Protein AF-A0A7C3U3N7-F1 (afdb_monomer_lite)

Foldseek 3Di:
DDDDDDPVVVPPDDDWDQQPQDPVRDQLDALVNLVVLVVVLVVCVVVVVLLVSLLSLLVSLVSLLVSLCRTFVVVLVVQLVVCVVVVHHSDDPVSSVSSLVRSCVRVVVPPHPLNVLSVLLNVLSVCSVPCVHPVVNDDSVRSVVSVVSSVSNSVSSSVVSVVVVVVVPPPDDDDDD

Sequence (177 aa):
MYAYYNLKALIDRYESHTAVIYPSGYSRLSSESLAEMEKEAEDILEKQNYIQACEKYYKISEEIVKALSEHYALKVMAEVFRRTKEGKTPWTILLLNKAVDEIIENIKWKDTAFESIFRDGWIAAVALHRWGFHDFELTPSSIMHEVKKVRGMIKLVEGILRRLEGCSGTTVSQAPF

Structure (mmCIF, N/CA/C/O backbone):
data_AF-A0A7C3U3N7-F1
#
_entry.id   AF-A0A7C3U3N7-F1
#
loop_
_atom_site.group_PDB
_atom_site.id
_atom_site.type_symbol
_atom_site.label_atom_id
_atom_site.label_alt_id
_atom_site.label_comp_id
_atom_site.label_asym_id
_atom_site.label_entity_id
_atom_site.label_seq_id
_atom_site.pdbx_PDB_ins_code
_atom_site.Cartn_x
_atom_site.Cartn_y
_atom_site.Cartn_z
_atom_site.occupancy
_atom_site.B_iso_or_equiv
_atom_site.auth_seq_id
_atom_site.auth_comp_id
_atom_site.auth_asym_id
_atom_site.auth_atom_id
_atom_site.pdbx_PDB_model_num
ATOM 1 N N . MET A 1 1 ? 18.006 -21.525 -28.555 1.00 32.22 1 MET A N 1
ATOM 2 C CA . MET A 1 1 ? 16.542 -21.320 -28.617 1.00 32.22 1 MET A CA 1
ATOM 3 C C . MET A 1 1 ? 16.083 -21.170 -27.169 1.00 32.22 1 MET A C 1
ATOM 5 O O . MET A 1 1 ? 16.115 -22.160 -26.465 1.00 32.22 1 MET A O 1
ATOM 9 N N . TYR A 1 2 ? 15.850 -19.997 -26.578 1.00 28.94 2 TYR A N 1
ATOM 10 C CA . TYR A 1 2 ? 15.456 -18.674 -27.075 1.00 28.94 2 TYR A CA 1
ATOM 11 C C . TYR A 1 2 ? 16.459 -17.562 -26.723 1.00 28.94 2 TYR A C 1
ATOM 13 O O . TYR A 1 2 ? 17.265 -17.691 -25.806 1.00 28.94 2 TYR A O 1
ATOM 21 N N . ALA A 1 3 ? 16.419 -16.510 -27.538 1.00 33.41 3 ALA A N 1
ATOM 22 C CA . ALA A 1 3 ? 17.433 -15.483 -27.708 1.00 33.41 3 ALA A CA 1
ATOM 23 C C . ALA A 1 3 ? 17.418 -14.390 -26.628 1.00 33.41 3 ALA A C 1
ATOM 25 O O . ALA A 1 3 ? 16.378 -13.844 -26.268 1.00 33.41 3 ALA A O 1
ATOM 26 N N . TYR A 1 4 ? 18.622 -14.043 -26.183 1.00 37.09 4 TYR A N 1
ATOM 27 C CA . TYR A 1 4 ? 18.952 -12.751 -25.599 1.00 37.09 4 TYR A CA 1
ATOM 28 C C . TYR A 1 4 ? 19.001 -11.674 -26.701 1.00 37.09 4 TYR A C 1
ATOM 30 O O . TYR A 1 4 ? 19.442 -11.957 -27.813 1.00 37.09 4 TYR A O 1
ATOM 38 N N . TYR A 1 5 ? 18.650 -10.443 -26.308 1.00 37.44 5 TYR A N 1
ATOM 39 C CA . TYR A 1 5 ? 18.671 -9.160 -27.038 1.00 37.44 5 TYR A CA 1
ATOM 40 C C . TYR A 1 5 ? 17.420 -8.867 -27.889 1.00 37.44 5 TYR A C 1
ATOM 42 O O . TYR A 1 5 ? 17.102 -9.581 -28.826 1.00 37.44 5 TYR A O 1
ATOM 50 N N . ASN A 1 6 ? 16.657 -7.805 -27.589 1.00 40.09 6 ASN A N 1
ATOM 51 C CA . ASN A 1 6 ? 17.168 -6.431 -27.546 1.00 40.09 6 ASN A CA 1
ATOM 52 C C . ASN A 1 6 ? 16.514 -5.533 -26.462 1.00 40.09 6 ASN A C 1
ATOM 54 O O . ASN A 1 6 ? 15.660 -4.698 -26.744 1.00 40.09 6 ASN A O 1
ATOM 58 N N . LEU A 1 7 ? 16.980 -5.664 -25.214 1.00 43.62 7 LEU A N 1
ATOM 59 C CA . LEU A 1 7 ? 16.644 -4.778 -24.085 1.00 43.62 7 LEU A CA 1
ATOM 60 C C . LEU A 1 7 ? 17.147 -3.331 -24.296 1.00 43.62 7 LEU A C 1
ATOM 62 O O . LEU A 1 7 ? 16.645 -2.399 -23.682 1.00 43.62 7 LEU A O 1
ATOM 66 N N . LYS A 1 8 ? 18.121 -3.138 -25.195 1.00 34.69 8 LYS A N 1
ATOM 67 C CA . LYS A 1 8 ? 18.744 -1.842 -25.490 1.00 34.69 8 LYS A CA 1
ATOM 68 C C . LYS A 1 8 ? 17.849 -0.955 -26.372 1.00 34.69 8 LYS A C 1
ATOM 70 O O . LYS A 1 8 ? 17.778 0.240 -26.143 1.00 34.69 8 LYS A O 1
ATOM 75 N N . ALA A 1 9 ? 17.065 -1.548 -27.276 1.00 40.19 9 ALA A N 1
ATOM 76 C CA . ALA A 1 9 ? 16.038 -0.843 -28.054 1.00 40.19 9 ALA A CA 1
ATOM 77 C C . ALA A 1 9 ? 14.799 -0.422 -27.229 1.00 40.19 9 ALA A C 1
ATOM 79 O O . ALA A 1 9 ? 14.048 0.446 -27.668 1.00 40.19 9 ALA A O 1
ATOM 80 N N . LEU A 1 10 ? 14.591 -1.026 -26.050 1.00 37.28 10 LEU A N 1
ATOM 81 C CA . LEU A 1 10 ? 13.491 -0.714 -25.124 1.00 37.28 10 LEU A CA 1
ATOM 82 C C . LEU A 1 10 ? 13.779 0.525 -24.255 1.00 37.28 10 LEU A C 1
ATOM 84 O O . LEU A 1 10 ? 12.858 1.173 -23.777 1.00 37.28 10 LEU A O 1
ATOM 88 N N . ILE A 1 11 ? 15.064 0.828 -24.057 1.00 41.81 11 ILE A N 1
ATOM 89 C CA . ILE A 1 11 ? 15.580 1.891 -23.182 1.00 41.81 11 ILE A CA 1
ATOM 90 C C . ILE A 1 11 ? 15.765 3.214 -23.948 1.00 41.81 11 ILE A C 1
ATOM 92 O O . ILE A 1 11 ? 15.747 4.281 -23.344 1.00 41.81 11 ILE A O 1
ATOM 96 N N . ASP A 1 12 ? 15.865 3.164 -25.279 1.00 37.28 12 ASP A N 1
ATOM 97 C CA . ASP A 1 12 ? 16.261 4.317 -26.098 1.00 37.28 12 ASP A CA 1
ATOM 98 C C . ASP A 1 12 ? 15.093 5.199 -26.615 1.00 37.28 12 ASP A C 1
ATOM 100 O O . ASP A 1 12 ? 15.363 6.153 -27.341 1.00 37.28 12 ASP A O 1
ATOM 104 N N . ARG A 1 13 ? 13.803 4.933 -26.306 1.00 34.81 13 ARG A N 1
ATOM 105 C CA . ARG A 1 13 ? 12.669 5.598 -27.013 1.00 34.81 13 ARG A CA 1
ATOM 106 C C . ARG A 1 13 ? 11.608 6.357 -26.181 1.00 34.81 13 ARG A C 1
ATOM 108 O O . ARG A 1 13 ? 11.032 7.287 -26.732 1.00 34.81 13 ARG A O 1
ATOM 115 N N . TYR A 1 14 ? 11.327 6.022 -24.918 1.00 37.06 14 TYR A N 1
ATOM 116 C CA . TYR A 1 14 ? 10.236 6.639 -24.125 1.00 37.06 14 TYR A CA 1
ATOM 117 C C . TYR A 1 14 ? 10.629 6.676 -22.633 1.00 37.06 14 TYR A C 1
ATOM 119 O O . TYR A 1 14 ? 11.078 5.673 -22.095 1.00 37.06 14 TYR A O 1
ATOM 127 N N . GLU A 1 15 ? 10.581 7.780 -21.884 1.00 44.94 15 GLU A N 1
ATOM 128 C CA . GLU A 1 15 ? 9.392 8.597 -21.574 1.00 44.94 15 GLU A CA 1
ATOM 129 C C . GLU A 1 15 ? 8.148 7.752 -21.207 1.00 44.94 15 G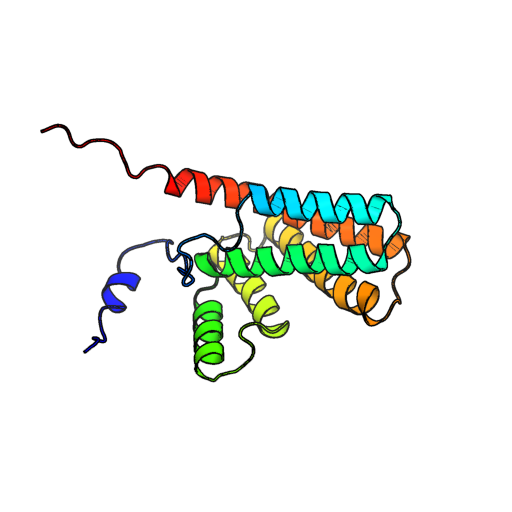LU A C 1
ATOM 131 O O . GLU A 1 15 ? 7.064 7.870 -21.776 1.00 44.94 15 GLU A O 1
ATOM 136 N N . SER A 1 16 ? 8.338 6.909 -20.177 1.00 45.91 16 SER A N 1
ATOM 137 C CA . SER A 1 16 ? 7.405 5.925 -19.584 1.00 45.91 16 SER A CA 1
ATOM 138 C C . SER A 1 16 ? 6.981 4.799 -20.538 1.00 45.91 16 SER A C 1
ATOM 140 O O . SER A 1 16 ? 7.327 4.830 -21.709 1.00 45.91 16 SER A O 1
ATOM 142 N N . HIS A 1 17 ? 6.207 3.827 -20.045 1.00 40.38 17 HIS A N 1
ATOM 143 C CA . HIS A 1 17 ? 5.738 2.601 -20.724 1.00 40.38 17 HIS A CA 1
ATOM 144 C C . HIS A 1 17 ? 6.664 1.378 -20.591 1.00 40.38 17 HIS A C 1
ATOM 146 O O . HIS A 1 17 ? 7.157 0.827 -21.571 1.00 40.38 17 HIS A O 1
ATOM 152 N N . THR A 1 18 ? 6.775 0.848 -19.372 1.00 39.16 18 THR A N 1
ATOM 153 C CA . THR A 1 18 ? 6.955 -0.603 -19.206 1.00 39.16 18 THR A CA 1
ATOM 154 C C . THR A 1 18 ? 5.890 -1.117 -18.250 1.00 39.16 18 THR A C 1
ATOM 156 O O . THR A 1 18 ? 6.110 -1.154 -17.055 1.00 39.16 18 THR A O 1
ATOM 159 N N . ALA A 1 19 ? 4.715 -1.507 -18.749 1.00 37.75 19 ALA A N 1
ATOM 160 C CA . ALA A 1 19 ? 3.883 -2.422 -17.975 1.00 37.75 19 ALA A CA 1
ATOM 161 C C . ALA A 1 19 ? 4.640 -3.754 -17.911 1.00 37.75 19 ALA A C 1
ATOM 163 O O . ALA A 1 19 ? 4.969 -4.348 -18.943 1.00 37.75 19 ALA A O 1
ATOM 164 N N . VAL A 1 20 ? 4.978 -4.204 -16.708 1.00 43.16 20 VAL A N 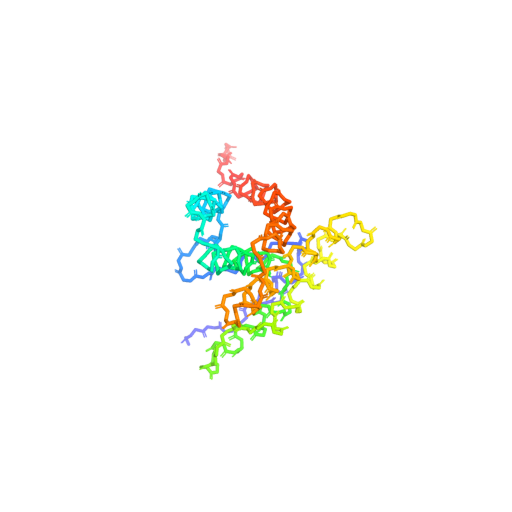1
ATOM 165 C CA . VAL A 1 20 ? 5.490 -5.555 -16.511 1.00 43.16 20 VAL A CA 1
ATOM 166 C C . VAL A 1 20 ? 4.330 -6.507 -16.769 1.00 43.16 20 VAL A C 1
ATOM 168 O O . VAL A 1 20 ? 3.431 -6.645 -15.948 1.00 43.16 20 VAL A O 1
ATOM 171 N N . ILE A 1 21 ? 4.342 -7.167 -17.925 1.00 35.06 21 ILE A N 1
ATOM 172 C CA . ILE A 1 21 ? 3.355 -8.198 -18.235 1.00 35.06 21 ILE A CA 1
ATOM 173 C C . ILE A 1 21 ? 3.674 -9.431 -17.383 1.00 35.06 21 ILE A C 1
ATOM 175 O O . ILE A 1 21 ? 4.612 -10.184 -17.657 1.00 35.06 21 ILE A O 1
ATOM 179 N N . TYR A 1 22 ? 2.888 -9.629 -16.326 1.00 44.91 22 TYR A N 1
ATOM 180 C CA . TYR A 1 22 ? 2.769 -10.920 -15.653 1.00 44.91 22 TYR A CA 1
ATOM 181 C C . TYR A 1 22 ? 2.200 -11.960 -16.631 1.00 44.91 22 TYR A C 1
ATOM 183 O O . TYR A 1 22 ? 1.560 -11.573 -17.608 1.00 44.91 22 TYR A O 1
ATOM 191 N N . PRO A 1 23 ? 2.379 -13.275 -16.392 1.00 35.88 23 PRO A N 1
ATOM 192 C CA . PRO A 1 23 ? 1.939 -14.329 -17.316 1.00 35.88 23 PRO A CA 1
ATOM 193 C C . PRO A 1 23 ? 0.475 -14.226 -17.787 1.00 35.88 23 PRO A C 1
ATOM 195 O O . PRO A 1 23 ? 0.119 -14.832 -18.791 1.00 35.88 23 PRO A O 1
ATOM 198 N N . SER A 1 24 ? -0.363 -13.468 -17.072 1.00 37.22 24 SER A N 1
ATOM 199 C CA . SER A 1 24 ? -1.774 -13.224 -17.363 1.00 37.22 24 SER A CA 1
ATOM 200 C C . SER A 1 24 ? -2.071 -12.142 -18.412 1.00 37.22 24 SER A C 1
ATOM 202 O O . SER A 1 24 ? -3.186 -12.140 -18.918 1.00 37.22 24 SER A O 1
ATOM 204 N N . GLY A 1 25 ? -1.153 -11.227 -18.753 1.00 38.44 25 GLY A N 1
ATOM 205 C CA . GLY A 1 25 ? -1.440 -10.168 -19.741 1.00 38.44 25 GLY A CA 1
ATOM 206 C C . GLY A 1 25 ? -2.217 -8.942 -19.229 1.00 38.44 25 GLY A C 1
ATOM 207 O O . GLY A 1 25 ? -2.509 -8.059 -20.029 1.00 38.44 25 GLY A O 1
ATOM 208 N N . TYR A 1 26 ? -2.529 -8.854 -17.931 1.00 36.78 26 TYR A N 1
ATOM 209 C CA . TYR A 1 26 ? -3.317 -7.761 -17.334 1.00 36.78 26 TYR A CA 1
ATOM 210 C C . TYR A 1 26 ? -2.493 -6.912 -16.353 1.00 36.78 26 TYR A C 1
ATOM 212 O O . TYR A 1 26 ? -1.558 -7.424 -15.733 1.00 36.78 26 TYR A O 1
ATOM 220 N N . SER A 1 27 ? -2.873 -5.634 -16.189 1.00 56.56 27 SER A N 1
ATOM 221 C CA . SER A 1 27 ? -2.426 -4.798 -15.060 1.00 56.56 27 SER A CA 1
ATOM 222 C C . SER A 1 27 ? -2.725 -5.524 -13.751 1.00 56.56 27 SER A C 1
ATOM 224 O O . SER A 1 27 ? -3.811 -6.088 -13.598 1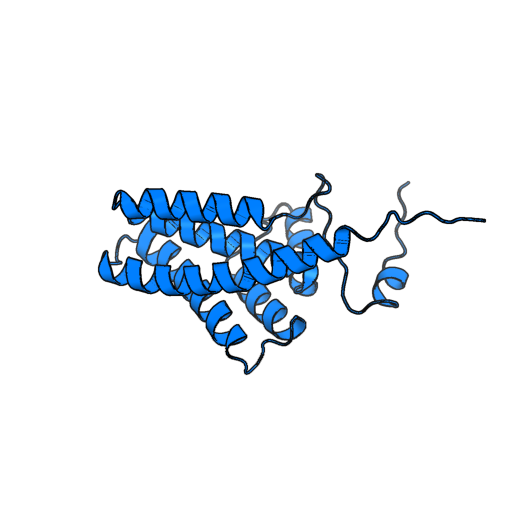.00 56.56 27 SER A O 1
ATOM 226 N N . ARG A 1 28 ? -1.785 -5.500 -12.800 1.00 71.12 28 ARG A N 1
ATOM 227 C CA . ARG A 1 28 ? -1.968 -6.097 -11.466 1.00 71.12 28 ARG A CA 1
ATOM 228 C C . ARG A 1 28 ? -3.207 -5.558 -10.743 1.00 71.12 28 ARG A C 1
ATOM 230 O O . ARG A 1 28 ? -3.810 -6.281 -9.956 1.00 71.12 28 ARG A O 1
ATOM 237 N N . LEU A 1 29 ? -3.563 -4.302 -10.999 1.00 84.75 29 LEU A N 1
ATOM 238 C CA . LEU A 1 29 ? -4.659 -3.599 -10.345 1.00 84.75 29 LEU A CA 1
ATOM 239 C C . LEU A 1 29 ? -5.355 -2.693 -11.369 1.00 84.75 29 LEU A C 1
ATOM 241 O O . LEU A 1 29 ? -4.683 -1.905 -12.042 1.00 84.75 29 LEU A O 1
ATOM 245 N N . SER A 1 30 ? -6.676 -2.817 -11.501 1.00 88.19 30 SER A N 1
ATOM 246 C CA . SER A 1 30 ? -7.514 -1.879 -12.252 1.00 88.19 30 SER A CA 1
ATOM 247 C C . SER A 1 30 ? -8.167 -0.884 -11.292 1.00 88.19 30 SER A C 1
ATOM 249 O O . SER A 1 30 ? -8.201 -1.100 -10.079 1.00 88.19 30 SER A O 1
ATOM 251 N N . SER A 1 31 ? -8.688 0.223 -11.816 1.00 88.50 31 SER A N 1
ATOM 252 C CA . SER A 1 31 ? -9.484 1.165 -11.029 1.00 88.50 31 SER A CA 1
ATOM 253 C C . SER A 1 31 ? -10.750 0.502 -10.475 1.00 88.50 31 SER A C 1
ATOM 255 O O . SER A 1 31 ? -11.115 0.753 -9.330 1.00 88.50 31 SER A O 1
ATOM 257 N N . GLU A 1 32 ? -11.361 -0.404 -11.244 1.00 90.12 32 GLU A N 1
ATOM 258 C CA . GLU A 1 32 ? -12.505 -1.215 -10.816 1.00 90.12 32 GLU A CA 1
ATOM 259 C C . GLU A 1 32 ? -12.136 -2.165 -9.670 1.00 90.12 32 GLU A C 1
ATOM 261 O O . GLU A 1 32 ? -12.780 -2.129 -8.623 1.00 90.12 32 GLU A O 1
ATOM 266 N N . SER A 1 33 ? -11.064 -2.956 -9.806 1.00 91.06 33 SER A N 1
ATOM 267 C CA . SER A 1 33 ? -10.680 -3.899 -8.750 1.00 91.06 33 SER A CA 1
ATOM 268 C C . SER A 1 33 ? -10.189 -3.191 -7.487 1.00 91.06 33 SER A C 1
ATOM 270 O O . SER A 1 33 ? -10.452 -3.660 -6.381 1.00 91.06 33 SER A O 1
ATOM 272 N N . LEU A 1 34 ? -9.550 -2.021 -7.616 1.00 94.31 34 LEU A N 1
ATOM 273 C CA . LEU A 1 34 ? -9.232 -1.169 -6.470 1.00 94.31 34 LEU A CA 1
ATOM 274 C C . LEU A 1 34 ? -10.504 -0.718 -5.732 1.00 94.31 34 LEU A C 1
ATOM 276 O O . LEU A 1 34 ? -10.544 -0.790 -4.504 1.00 94.31 34 LEU A O 1
ATOM 280 N N . ALA A 1 35 ? -11.539 -0.291 -6.462 1.00 95.19 35 ALA A N 1
ATOM 281 C CA . ALA A 1 35 ? -12.811 0.124 -5.871 1.00 95.19 35 ALA A CA 1
ATOM 282 C C . ALA A 1 35 ? -13.541 -1.043 -5.181 1.00 95.19 35 ALA A C 1
ATOM 284 O O . ALA A 1 35 ? -14.116 -0.865 -4.106 1.00 95.19 35 ALA A O 1
ATOM 285 N N . GLU A 1 36 ? -13.487 -2.250 -5.751 1.00 95.44 36 GLU A N 1
ATOM 286 C CA . GLU A 1 36 ? -14.026 -3.459 -5.115 1.00 95.44 36 GLU A CA 1
ATOM 287 C C . GLU A 1 36 ? -13.296 -3.797 -3.809 1.00 95.44 36 GLU A C 1
ATOM 289 O O . GLU A 1 36 ? -13.943 -4.067 -2.794 1.00 95.44 36 GLU A O 1
ATOM 294 N N . MET A 1 37 ? -11.958 -3.738 -3.807 1.00 96.00 37 MET A N 1
ATOM 295 C CA . MET A 1 37 ? -11.164 -3.972 -2.599 1.00 96.00 37 MET A CA 1
ATOM 296 C C . MET A 1 37 ? -11.446 -2.918 -1.521 1.00 96.00 37 MET A C 1
ATOM 298 O O . MET A 1 37 ? -11.579 -3.276 -0.349 1.00 96.00 37 MET A O 1
ATOM 302 N N . GLU A 1 38 ? -11.550 -1.635 -1.896 1.00 98.00 38 GLU A N 1
ATOM 303 C CA . GLU A 1 38 ? -11.908 -0.555 -0.966 1.00 98.00 38 GLU A CA 1
ATOM 304 C C . GLU A 1 38 ? -13.286 -0.813 -0.356 1.00 98.00 38 GLU A C 1
ATOM 306 O O . GLU A 1 38 ? -13.412 -0.817 0.866 1.00 98.00 38 GLU A O 1
ATOM 311 N N . LYS A 1 39 ? -14.295 -1.134 -1.175 1.00 98.25 39 LYS A N 1
ATOM 312 C CA . LYS A 1 39 ? -15.639 -1.465 -0.686 1.00 98.25 39 LYS A CA 1
ATOM 313 C C . LYS A 1 39 ? -15.623 -2.620 0.319 1.00 98.25 39 LYS A C 1
ATOM 315 O O . LYS A 1 39 ? -16.273 -2.534 1.355 1.00 98.25 39 LYS A O 1
ATOM 320 N N . GLU A 1 40 ? -14.866 -3.683 0.051 1.00 96.69 40 GLU A N 1
ATOM 321 C CA . GLU A 1 40 ? -14.743 -4.799 0.994 1.00 96.69 40 GLU A CA 1
ATOM 322 C C . GLU A 1 40 ? -14.115 -4.354 2.329 1.00 96.69 40 GLU A C 1
ATOM 324 O O . GLU A 1 40 ? -14.571 -4.761 3.400 1.00 96.69 40 GLU A O 1
ATOM 329 N N . ALA A 1 41 ? -13.086 -3.501 2.287 1.00 97.62 41 ALA A N 1
ATOM 330 C CA . ALA A 1 41 ? -12.466 -2.945 3.490 1.00 97.62 41 ALA A CA 1
ATOM 331 C C . ALA A 1 41 ? -13.443 -2.078 4.296 1.00 97.62 41 ALA A C 1
ATOM 333 O O . ALA A 1 41 ? -13.459 -2.156 5.528 1.00 97.62 41 ALA A O 1
ATOM 334 N N . GLU A 1 42 ? -14.267 -1.288 3.608 1.00 98.25 42 GLU A N 1
ATOM 335 C CA . GLU A 1 42 ? -15.316 -0.475 4.219 1.00 98.25 42 GLU A CA 1
ATOM 336 C C . GLU A 1 42 ? -16.385 -1.334 4.892 1.00 98.25 42 GLU A C 1
ATOM 338 O O . GLU A 1 42 ? -16.657 -1.145 6.077 1.00 98.25 42 GLU A O 1
ATOM 343 N N . ASP A 1 43 ? -16.904 -2.354 4.208 1.00 98.44 43 ASP A N 1
ATOM 344 C CA . ASP A 1 43 ? -17.910 -3.266 4.762 1.00 98.44 43 ASP A CA 1
ATOM 345 C C . ASP A 1 43 ? -17.405 -3.985 6.033 1.00 98.44 43 ASP A C 1
ATOM 347 O O . ASP A 1 43 ? -18.174 -4.271 6.957 1.00 98.44 43 ASP A O 1
ATOM 351 N N . ILE A 1 44 ? -16.109 -4.321 6.091 1.00 97.62 44 ILE A N 1
ATOM 352 C CA . ILE A 1 44 ? -15.466 -4.920 7.275 1.00 97.62 44 ILE A CA 1
ATOM 353 C C . ILE A 1 44 ? -15.372 -3.896 8.414 1.00 97.62 44 ILE A C 1
ATOM 355 O O . ILE A 1 44 ? -15.643 -4.228 9.575 1.00 97.62 44 ILE A O 1
ATOM 359 N N . LEU A 1 45 ? -14.997 -2.658 8.089 1.00 96.56 45 LEU A N 1
ATOM 360 C CA . LEU A 1 45 ? -14.854 -1.572 9.052 1.00 96.56 45 LEU A CA 1
ATOM 361 C C . LEU A 1 45 ? -16.205 -1.151 9.649 1.00 96.56 45 LEU A C 1
ATOM 363 O O . LEU A 1 45 ? -16.294 -0.957 10.861 1.00 96.56 45 LEU A O 1
ATOM 367 N N . GLU A 1 46 ? -17.265 -1.078 8.842 1.00 97.88 46 GLU A N 1
ATOM 368 C CA . GLU A 1 46 ? -18.636 -0.777 9.284 1.00 97.88 46 GLU A CA 1
ATOM 369 C C . GLU A 1 46 ? -19.169 -1.818 10.277 1.00 97.88 46 GLU A C 1
ATOM 371 O O . GLU A 1 46 ? -19.851 -1.483 11.247 1.00 97.88 46 GLU A O 1
ATOM 376 N N . LYS A 1 47 ? -18.781 -3.085 10.097 1.00 98.12 47 LYS A N 1
ATOM 377 C CA . LYS A 1 47 ? -19.064 -4.183 11.039 1.00 98.12 47 LYS A CA 1
ATOM 378 C C . LYS A 1 47 ? -18.193 -4.139 12.299 1.00 98.12 47 LYS A C 1
ATOM 380 O O . LYS A 1 47 ? -18.262 -5.058 13.111 1.00 98.12 47 LYS A O 1
ATOM 385 N N . GLN A 1 48 ? -17.371 -3.099 12.464 1.00 97.00 48 GLN A N 1
ATOM 386 C CA . GLN A 1 48 ? -16.442 -2.900 13.580 1.00 97.00 48 GLN A CA 1
ATOM 387 C C . GLN A 1 48 ? -15.420 -4.035 13.734 1.00 97.00 48 GLN A C 1
ATOM 389 O O . GLN A 1 48 ? -14.861 -4.250 14.811 1.00 97.00 48 GLN A O 1
ATOM 394 N N . ASN A 1 49 ? -15.131 -4.758 12.649 1.00 97.25 49 ASN A N 1
ATOM 395 C CA . ASN A 1 49 ? -14.094 -5.779 12.636 1.00 97.25 49 ASN A CA 1
ATOM 396 C C . ASN A 1 49 ? -12.731 -5.135 12.343 1.00 97.25 49 ASN A C 1
ATOM 398 O O . ASN A 1 49 ? -12.137 -5.311 11.279 1.00 97.25 49 ASN A O 1
ATOM 402 N N . TYR A 1 50 ? -12.254 -4.342 13.303 1.00 97.19 50 TYR A N 1
ATOM 403 C CA . TYR A 1 50 ? -11.094 -3.470 13.126 1.00 97.19 50 TYR A CA 1
ATOM 404 C C . TYR A 1 50 ? -9.805 -4.220 12.771 1.00 97.19 50 TYR A C 1
ATOM 406 O O . TYR A 1 50 ? -9.050 -3.757 11.925 1.00 97.19 50 TYR A O 1
ATOM 414 N N . ILE A 1 51 ? -9.575 -5.395 13.363 1.00 95.44 51 ILE A N 1
ATOM 415 C CA . ILE A 1 51 ? -8.383 -6.214 13.094 1.00 95.44 51 ILE A CA 1
ATOM 416 C C . ILE A 1 51 ? -8.341 -6.636 11.623 1.00 95.44 51 ILE A C 1
ATOM 418 O O . ILE A 1 51 ? -7.316 -6.487 10.962 1.00 95.44 51 ILE A O 1
ATOM 422 N N . GLN A 1 52 ? -9.458 -7.136 11.089 1.00 96.81 52 GLN A N 1
ATOM 423 C CA . GLN A 1 52 ? -9.519 -7.540 9.683 1.00 96.81 52 GLN A CA 1
ATOM 424 C C . GLN A 1 52 ? -9.495 -6.332 8.743 1.00 96.81 52 GLN A C 1
ATOM 426 O O . GLN A 1 52 ? -8.919 -6.416 7.660 1.00 96.81 52 GLN A O 1
ATOM 431 N N . ALA A 1 53 ? -10.059 -5.194 9.164 1.00 97.81 53 ALA A N 1
ATOM 432 C CA . ALA A 1 53 ? -9.957 -3.954 8.405 1.00 97.81 53 ALA A CA 1
ATOM 433 C C . ALA A 1 53 ? -8.489 -3.519 8.256 1.00 97.81 53 ALA A C 1
ATOM 435 O O . ALA A 1 53 ? -8.071 -3.200 7.146 1.00 97.81 53 ALA A O 1
ATOM 436 N N . CYS A 1 54 ? -7.686 -3.575 9.327 1.00 98.06 54 CYS A N 1
ATOM 437 C CA . CYS A 1 54 ? -6.255 -3.256 9.283 1.00 98.06 54 CYS A CA 1
ATOM 438 C C . CYS A 1 54 ? -5.511 -4.040 8.191 1.00 98.06 54 CYS A C 1
ATOM 440 O O . CYS A 1 54 ? -4.812 -3.437 7.375 1.00 98.06 54 CYS A O 1
ATOM 442 N N . GLU A 1 55 ? -5.697 -5.363 8.141 1.00 97.81 55 GLU A N 1
ATOM 443 C CA . GLU A 1 55 ? -5.073 -6.209 7.116 1.00 97.81 55 GLU A CA 1
ATOM 444 C C . GLU A 1 55 ? -5.579 -5.867 5.713 1.00 97.81 55 GLU A C 1
ATOM 446 O O . GLU A 1 55 ? -4.792 -5.752 4.772 1.00 97.81 55 GLU A O 1
ATOM 451 N N . LYS A 1 56 ? -6.890 -5.646 5.555 1.00 97.44 56 LYS A N 1
ATOM 452 C CA . LYS A 1 56 ? -7.465 -5.329 4.246 1.00 97.44 56 LYS A CA 1
ATOM 453 C C . LYS A 1 56 ? -6.932 -4.002 3.693 1.00 97.44 56 LYS A C 1
ATOM 455 O O . LYS A 1 56 ? -6.520 -3.956 2.535 1.00 97.44 56 LYS A O 1
ATOM 460 N N . TYR A 1 57 ? -6.858 -2.955 4.517 1.00 98.69 57 TYR A N 1
ATOM 461 C CA . TYR A 1 57 ? -6.282 -1.667 4.116 1.00 98.69 57 TYR A CA 1
ATOM 462 C C . TYR A 1 57 ? -4.789 -1.770 3.785 1.00 98.69 57 TYR A C 1
ATOM 464 O O . TYR A 1 57 ? -4.344 -1.164 2.810 1.00 98.69 57 TYR A O 1
ATOM 472 N N . TYR A 1 58 ? -4.022 -2.585 4.517 1.00 98.44 58 TYR A N 1
ATOM 473 C CA . TYR A 1 58 ? -2.635 -2.867 4.147 1.00 98.44 58 TYR A CA 1
ATOM 474 C C . TYR A 1 58 ? -2.524 -3.562 2.788 1.00 98.44 58 TYR A C 1
ATOM 476 O O . TYR A 1 58 ? -1.709 -3.153 1.962 1.00 98.44 58 TYR A O 1
ATOM 484 N N . LYS A 1 59 ? -3.362 -4.570 2.519 1.00 96.50 59 LYS A N 1
ATOM 485 C CA . LYS A 1 59 ? -3.359 -5.294 1.239 1.00 96.50 59 LYS A CA 1
ATOM 486 C C . LYS A 1 59 ? -3.693 -4.395 0.056 1.00 96.50 59 LYS A C 1
ATOM 488 O O . LYS A 1 59 ? -3.042 -4.507 -0.980 1.00 96.50 59 LYS A O 1
ATOM 493 N N . ILE A 1 60 ? -4.640 -3.473 0.221 1.00 97.75 60 ILE A N 1
ATOM 494 C CA . ILE A 1 60 ? -4.934 -2.451 -0.790 1.00 97.75 60 ILE A CA 1
ATOM 495 C C . ILE A 1 60 ? -3.686 -1.611 -1.079 1.00 97.75 60 ILE A C 1
ATOM 497 O O . ILE A 1 60 ? -3.270 -1.495 -2.231 1.00 97.75 60 ILE A O 1
ATOM 501 N N . SER A 1 61 ? -3.049 -1.061 -0.042 1.00 98.62 61 SER A N 1
ATOM 502 C CA . SER A 1 61 ? -1.836 -0.254 -0.203 1.00 98.62 61 SER A CA 1
ATOM 503 C C . SER A 1 61 ? -0.670 -1.043 -0.800 1.00 98.62 61 SER A C 1
ATOM 505 O O . SER A 1 61 ? 0.073 -0.503 -1.619 1.00 98.62 61 SER A O 1
ATOM 507 N N . GLU A 1 62 ? -0.513 -2.314 -0.428 1.00 97.25 62 GLU A N 1
ATOM 508 C CA . GLU A 1 62 ? 0.490 -3.215 -0.992 1.00 97.25 62 GLU A CA 1
ATOM 509 C C . GLU A 1 62 ? 0.286 -3.383 -2.506 1.00 97.25 62 GLU A C 1
ATOM 511 O O . GLU A 1 62 ? 1.231 -3.189 -3.274 1.00 97.25 62 GLU A O 1
ATOM 516 N N . GLU A 1 63 ? -0.934 -3.689 -2.954 1.00 95.38 63 GLU A N 1
ATOM 517 C CA . GLU A 1 63 ? -1.224 -3.856 -4.382 1.00 95.38 63 GLU A CA 1
ATOM 518 C C . GLU A 1 63 ? -1.123 -2.538 -5.159 1.00 95.38 63 GLU A C 1
ATOM 520 O O . GLU A 1 63 ? -0.604 -2.541 -6.275 1.00 95.38 63 GLU A O 1
ATOM 525 N N . ILE A 1 64 ? -1.488 -1.402 -4.556 1.00 96.88 64 ILE A N 1
ATOM 526 C CA . ILE A 1 64 ? -1.251 -0.069 -5.131 1.00 96.88 64 ILE A CA 1
ATOM 527 C C . ILE A 1 64 ? 0.241 0.160 -5.401 1.00 96.88 64 ILE A C 1
ATOM 529 O O . ILE A 1 64 ? 0.619 0.534 -6.514 1.00 96.88 64 ILE A O 1
ATOM 533 N N . VAL A 1 65 ? 1.102 -0.047 -4.396 1.00 97.75 65 VAL A N 1
ATOM 534 C CA . VAL A 1 65 ? 2.549 0.184 -4.540 1.00 97.75 65 VAL A CA 1
ATOM 535 C C . VAL A 1 65 ? 3.120 -0.745 -5.601 1.00 97.75 65 VAL A C 1
ATOM 537 O O . VAL A 1 65 ? 3.877 -0.304 -6.465 1.00 97.75 65 VAL A O 1
ATOM 540 N N . LYS A 1 66 ? 2.732 -2.021 -5.581 1.00 93.69 66 LYS A N 1
ATOM 541 C CA . LYS A 1 66 ? 3.165 -2.997 -6.580 1.00 93.69 66 LYS A CA 1
ATOM 542 C C . LYS A 1 66 ? 2.728 -2.620 -7.995 1.00 93.69 66 LYS A C 1
ATOM 544 O O . LYS A 1 66 ? 3.561 -2.675 -8.892 1.00 93.69 66 LYS A O 1
ATOM 549 N N . ALA A 1 67 ? 1.475 -2.212 -8.194 1.00 91.56 67 ALA A N 1
ATOM 550 C CA . ALA A 1 67 ? 0.960 -1.811 -9.502 1.00 91.56 67 ALA A CA 1
ATOM 551 C C . ALA A 1 67 ? 1.681 -0.562 -10.034 1.00 91.56 67 ALA A C 1
ATOM 553 O O . ALA A 1 67 ? 2.164 -0.549 -11.164 1.00 91.56 67 ALA A O 1
ATOM 554 N N . LEU A 1 68 ? 1.858 0.472 -9.2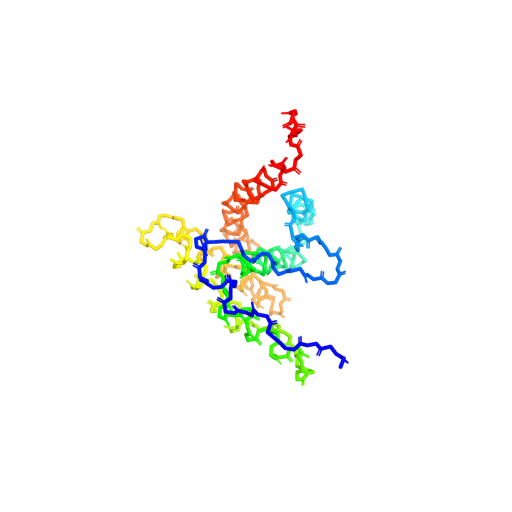05 1.00 92.00 68 LEU A N 1
ATOM 555 C CA . LEU A 1 68 ? 2.604 1.669 -9.609 1.00 92.00 68 LEU A CA 1
ATOM 556 C C . LEU A 1 68 ? 4.091 1.389 -9.857 1.00 92.00 68 LEU A C 1
ATOM 558 O O . LEU A 1 68 ? 4.695 2.034 -10.715 1.00 92.00 68 LEU A O 1
ATOM 562 N N . SER A 1 69 ? 4.683 0.416 -9.157 1.00 93.38 69 SER A N 1
ATOM 563 C CA . SER A 1 69 ? 6.087 0.033 -9.358 1.00 93.38 69 SER A CA 1
ATOM 564 C C . SER A 1 69 ? 6.366 -0.446 -10.774 1.00 93.38 69 SER A C 1
ATOM 566 O O . SER A 1 69 ? 7.465 -0.238 -11.285 1.00 93.38 69 SER A O 1
ATOM 568 N N . GLU A 1 70 ? 5.377 -1.063 -11.418 1.00 86.00 70 GLU A N 1
ATOM 569 C CA . GLU A 1 70 ? 5.501 -1.553 -12.788 1.00 86.00 70 GLU A CA 1
ATOM 570 C C . GLU A 1 70 ? 5.813 -0.389 -13.730 1.00 86.00 70 GLU A C 1
ATOM 572 O O . GLU A 1 70 ? 6.733 -0.480 -14.532 1.00 86.00 70 GLU A O 1
ATOM 577 N N . HIS A 1 71 ? 5.150 0.750 -13.540 1.00 84.69 71 HIS A N 1
ATOM 578 C CA . HIS A 1 71 ? 5.311 1.926 -14.391 1.00 84.69 71 HIS A CA 1
ATOM 579 C C . HIS A 1 71 ? 6.419 2.879 -13.933 1.00 84.69 71 HIS A C 1
ATOM 581 O O . HIS A 1 71 ? 7.043 3.534 -14.770 1.00 84.69 71 HIS A O 1
ATOM 587 N N . TYR A 1 72 ? 6.649 2.977 -12.620 1.00 89.44 72 TYR A N 1
ATOM 588 C CA . TYR A 1 72 ? 7.427 4.065 -12.024 1.00 89.44 72 TYR A CA 1
ATOM 589 C C . TYR A 1 72 ? 8.557 3.608 -11.092 1.00 89.44 72 TYR A C 1
ATOM 591 O O . TYR A 1 72 ? 9.266 4.467 -10.583 1.00 89.44 72 TYR A O 1
ATOM 599 N N . ALA A 1 73 ? 8.781 2.308 -10.870 1.00 93.44 73 ALA A N 1
ATOM 600 C CA . ALA A 1 73 ? 9.893 1.818 -10.043 1.00 93.44 73 ALA A CA 1
ATOM 601 C C . ALA A 1 73 ? 10.663 0.668 -10.709 1.00 93.44 73 ALA A C 1
ATOM 603 O O . ALA A 1 73 ? 10.765 -0.446 -10.188 1.00 93.44 73 ALA A O 1
ATOM 604 N N . LEU A 1 74 ? 11.214 0.933 -11.895 1.00 88.69 74 LEU A N 1
ATOM 605 C CA . LEU A 1 74 ? 11.878 -0.082 -12.715 1.00 88.69 74 LEU A CA 1
ATOM 606 C C . LEU A 1 74 ? 13.112 -0.697 -12.039 1.00 88.69 74 LEU A C 1
ATOM 608 O O . LEU A 1 74 ? 13.386 -1.881 -12.255 1.00 88.69 74 LEU A O 1
ATOM 612 N N . LYS A 1 75 ? 13.849 0.054 -11.203 1.00 91.75 75 LYS A N 1
ATOM 613 C CA . LYS A 1 75 ? 14.996 -0.511 -10.470 1.00 91.75 75 LYS A CA 1
ATOM 614 C C . LYS A 1 75 ? 14.513 -1.507 -9.421 1.00 91.75 75 LYS A C 1
ATOM 616 O O . LYS A 1 75 ? 15.078 -2.597 -9.311 1.00 91.75 75 LYS A O 1
ATOM 621 N N . VAL A 1 76 ? 13.445 -1.175 -8.696 1.00 93.56 76 VAL A N 1
ATOM 622 C CA . VAL A 1 76 ? 12.789 -2.120 -7.786 1.00 93.56 76 VAL A CA 1
ATOM 623 C C . VAL A 1 76 ? 12.248 -3.334 -8.538 1.00 93.56 76 VAL A C 1
ATOM 625 O O . VAL A 1 76 ? 12.502 -4.460 -8.112 1.00 93.56 76 VAL A O 1
ATOM 628 N N . MET A 1 77 ? 11.584 -3.155 -9.680 1.00 90.88 77 MET A N 1
ATOM 629 C CA . MET A 1 77 ? 11.067 -4.281 -10.466 1.00 90.88 77 MET A CA 1
ATOM 630 C C . MET A 1 77 ? 12.175 -5.219 -10.959 1.00 90.88 77 MET A C 1
ATOM 632 O O . MET A 1 77 ? 12.009 -6.439 -10.918 1.00 90.88 77 MET A O 1
ATOM 636 N N . ALA A 1 78 ? 13.337 -4.687 -11.350 1.00 87.88 78 ALA A N 1
ATOM 637 C CA . ALA A 1 78 ? 14.500 -5.505 -11.692 1.00 87.88 78 ALA A CA 1
ATOM 638 C C . ALA A 1 78 ? 14.949 -6.392 -10.515 1.00 87.88 78 ALA A C 1
ATOM 640 O O . ALA A 1 78 ? 15.234 -7.579 -10.700 1.00 87.88 78 ALA A O 1
ATOM 641 N N . GLU A 1 79 ? 14.957 -5.843 -9.298 1.00 90.50 79 GLU A N 1
ATOM 642 C CA . GLU A 1 79 ? 15.261 -6.591 -8.076 1.00 90.50 79 GLU A CA 1
ATOM 643 C C . GLU A 1 79 ? 14.179 -7.634 -7.755 1.00 90.50 79 GLU A C 1
ATOM 645 O O . GLU A 1 79 ? 14.516 -8.776 -7.435 1.00 90.50 79 GLU A O 1
ATOM 650 N N . VAL A 1 80 ? 12.893 -7.294 -7.908 1.00 87.19 80 VAL A N 1
ATOM 651 C CA . VAL A 1 80 ? 11.771 -8.240 -7.762 1.00 87.19 80 VAL A CA 1
ATOM 652 C C . VAL A 1 80 ? 11.974 -9.447 -8.680 1.00 87.19 80 VAL A C 1
ATOM 654 O O . VAL A 1 80 ? 11.961 -10.586 -8.211 1.00 87.19 80 VAL A O 1
ATOM 657 N N . PHE A 1 81 ? 12.243 -9.221 -9.971 1.00 84.50 81 PHE A N 1
ATOM 658 C CA . PHE A 1 81 ? 12.471 -10.307 -10.928 1.00 84.50 81 PHE A CA 1
ATOM 659 C C . PHE A 1 81 ? 13.688 -11.159 -10.586 1.00 84.50 81 PHE A C 1
ATOM 661 O O . PHE A 1 81 ? 13.645 -12.384 -10.723 1.00 84.50 81 PHE A O 1
ATOM 668 N N . ARG A 1 82 ? 14.784 -10.526 -10.156 1.00 85.94 82 ARG A N 1
ATOM 669 C CA . ARG A 1 82 ? 15.995 -11.236 -9.738 1.00 85.94 82 ARG A CA 1
ATOM 670 C C . ARG A 1 82 ? 15.692 -12.161 -8.560 1.00 85.94 82 ARG A C 1
ATOM 672 O O . ARG A 1 82 ? 16.024 -13.341 -8.616 1.00 85.94 82 ARG A O 1
ATOM 679 N N . ARG A 1 83 ? 14.995 -11.660 -7.535 1.00 88.06 83 ARG A N 1
ATOM 680 C CA . ARG A 1 83 ? 14.582 -12.449 -6.364 1.00 88.06 83 ARG A CA 1
ATOM 681 C C . ARG A 1 83 ? 13.684 -13.620 -6.751 1.00 88.06 83 ARG A C 1
ATOM 683 O O . ARG A 1 83 ? 13.919 -14.726 -6.273 1.00 88.06 83 ARG A O 1
ATOM 690 N N . THR A 1 84 ? 12.722 -13.409 -7.651 1.00 80.62 84 THR A N 1
ATOM 691 C CA . THR A 1 84 ? 11.864 -14.486 -8.169 1.00 80.62 84 THR A CA 1
ATOM 692 C C . THR A 1 84 ? 12.679 -15.587 -8.844 1.00 80.62 84 THR A C 1
ATOM 694 O O . THR A 1 84 ? 12.475 -16.761 -8.546 1.00 80.62 84 THR A O 1
ATOM 697 N N . LYS A 1 85 ? 13.634 -15.230 -9.715 1.00 79.25 85 LYS A N 1
ATOM 698 C CA . LYS A 1 85 ? 14.512 -16.206 -10.389 1.00 79.25 85 LYS A CA 1
ATOM 699 C C . LYS A 1 85 ? 15.384 -16.996 -9.412 1.00 79.25 85 LYS A C 1
ATOM 701 O O . LYS A 1 85 ? 15.712 -18.144 -9.680 1.00 79.25 85 LYS A O 1
ATOM 706 N N . GLU A 1 86 ? 15.733 -16.394 -8.281 1.00 86.12 86 GLU A N 1
ATOM 707 C CA . GLU A 1 86 ? 16.498 -17.022 -7.198 1.00 86.12 86 GLU A CA 1
ATOM 708 C C . GLU A 1 86 ? 15.633 -17.859 -6.237 1.00 86.12 86 GLU A C 1
ATOM 710 O O . GLU A 1 86 ? 16.146 -18.337 -5.228 1.00 86.12 86 GLU A O 1
ATOM 715 N N . GLY A 1 87 ? 14.329 -18.014 -6.500 1.00 76.38 87 GLY A N 1
ATOM 716 C CA . GLY A 1 87 ? 13.410 -18.746 -5.621 1.00 76.38 87 GLY A CA 1
ATOM 717 C C . GLY A 1 87 ? 13.114 -18.035 -4.294 1.00 76.38 87 GLY A C 1
ATOM 718 O O . GLY A 1 87 ? 12.673 -18.666 -3.338 1.00 76.38 87 GLY A O 1
ATOM 719 N N . LYS A 1 88 ? 13.374 -16.725 -4.208 1.00 79.31 88 LYS A N 1
ATOM 720 C CA . LYS A 1 88 ? 13.125 -15.901 -3.016 1.00 79.31 88 LYS A CA 1
ATOM 721 C C . LYS A 1 88 ? 11.764 -15.219 -3.103 1.00 79.31 88 LYS A C 1
ATOM 723 O O . LYS A 1 88 ? 11.250 -14.968 -4.193 1.00 79.31 88 LYS A O 1
ATOM 728 N N . THR A 1 89 ? 11.229 -14.809 -1.950 1.00 78.75 89 THR A N 1
ATOM 729 C CA . THR A 1 89 ? 10.027 -13.966 -1.905 1.00 78.75 89 THR A CA 1
ATOM 730 C C . THR A 1 89 ? 10.256 -12.690 -2.727 1.00 78.75 89 THR A C 1
ATOM 732 O O . THR A 1 89 ? 11.220 -11.963 -2.435 1.00 78.75 89 THR A O 1
ATOM 735 N N . PRO A 1 90 ? 9.409 -12.412 -3.738 1.00 82.12 90 PRO A N 1
ATOM 736 C CA . PRO A 1 90 ? 9.608 -11.313 -4.683 1.00 82.12 90 PRO A CA 1
ATOM 737 C C . PRO A 1 90 ? 9.546 -9.945 -4.007 1.00 82.12 90 PRO A C 1
ATOM 739 O O . PRO A 1 90 ? 10.392 -9.095 -4.261 1.00 82.12 90 PRO A O 1
ATOM 742 N N . TRP A 1 91 ? 8.585 -9.767 -3.102 1.00 90.12 91 TRP A N 1
ATOM 743 C CA . TRP A 1 91 ? 8.346 -8.522 -2.385 1.00 90.12 91 TRP A CA 1
ATOM 744 C C . TRP A 1 91 ? 8.720 -8.663 -0.914 1.00 90.12 91 TRP A C 1
ATOM 746 O O . TRP A 1 91 ? 8.470 -9.686 -0.280 1.00 90.12 91 TRP A O 1
ATOM 756 N N . THR A 1 92 ? 9.326 -7.618 -0.367 1.00 92.19 92 THR A N 1
ATOM 757 C CA . THR A 1 92 ? 9.546 -7.449 1.071 1.00 92.19 92 THR A CA 1
ATOM 758 C C . THR A 1 92 ? 9.123 -6.042 1.451 1.00 92.19 92 THR A C 1
ATOM 760 O O . THR A 1 92 ? 9.110 -5.158 0.594 1.00 92.19 92 THR A O 1
ATOM 763 N N . ILE A 1 93 ? 8.854 -5.801 2.735 1.00 93.56 93 ILE A N 1
ATOM 764 C CA . ILE A 1 93 ? 8.507 -4.455 3.206 1.00 93.56 93 ILE A CA 1
ATOM 765 C C . ILE A 1 93 ? 9.591 -3.423 2.857 1.00 93.56 93 ILE A C 1
ATOM 767 O O . ILE A 1 93 ? 9.291 -2.313 2.436 1.00 93.56 93 ILE A O 1
ATOM 771 N N . LEU A 1 94 ? 10.866 -3.822 2.922 1.00 95.94 94 LEU A N 1
ATOM 772 C CA . LEU A 1 94 ? 11.993 -2.970 2.543 1.00 95.94 94 LEU A CA 1
ATOM 773 C C . LEU A 1 94 ? 11.991 -2.635 1.050 1.00 95.94 94 LEU A C 1
ATOM 775 O O . LEU A 1 94 ? 12.376 -1.534 0.669 1.00 95.94 94 LEU A O 1
ATOM 779 N N . LEU A 1 95 ? 11.589 -3.582 0.203 1.00 96.12 95 LEU A N 1
ATOM 780 C CA . LEU A 1 95 ? 11.519 -3.363 -1.236 1.00 96.12 95 LEU A CA 1
ATOM 781 C C . LEU A 1 95 ? 10.302 -2.511 -1.617 1.00 96.12 95 LEU A C 1
ATOM 783 O O . LEU A 1 95 ? 10.419 -1.665 -2.495 1.00 96.12 95 LEU A O 1
ATOM 787 N N . LEU A 1 96 ? 9.181 -2.667 -0.908 1.00 97.88 96 LEU A N 1
ATOM 788 C CA . LEU A 1 96 ? 8.003 -1.805 -1.044 1.00 97.88 96 LEU A CA 1
ATOM 789 C C . LEU A 1 96 ? 8.302 -0.366 -0.591 1.00 97.88 96 LEU A C 1
ATOM 791 O O . LEU A 1 96 ? 7.940 0.571 -1.290 1.00 97.88 96 LEU A O 1
ATOM 795 N N . ASN A 1 97 ? 9.054 -0.172 0.499 1.00 98.44 97 ASN A N 1
ATOM 796 C CA . ASN A 1 97 ? 9.515 1.162 0.911 1.00 98.44 97 ASN A CA 1
ATOM 797 C C . ASN A 1 97 ? 10.357 1.833 -0.186 1.00 98.44 97 ASN A C 1
ATOM 799 O O . ASN A 1 97 ? 10.107 2.979 -0.544 1.00 98.44 97 ASN A O 1
ATOM 803 N N . LYS A 1 98 ? 11.312 1.093 -0.770 1.00 98.38 98 LYS A N 1
ATOM 804 C CA . LYS A 1 98 ? 12.113 1.587 -1.901 1.00 98.38 98 LYS A CA 1
ATOM 805 C C . LYS A 1 98 ? 11.252 1.905 -3.122 1.00 98.38 98 LYS A C 1
ATOM 807 O O . LYS A 1 98 ? 11.539 2.865 -3.828 1.00 98.38 98 LYS A O 1
ATOM 812 N N . ALA A 1 99 ? 10.214 1.107 -3.371 1.00 97.94 99 ALA A N 1
ATOM 813 C CA . ALA A 1 99 ? 9.288 1.359 -4.465 1.00 97.94 99 ALA A CA 1
ATOM 814 C C . ALA A 1 99 ? 8.552 2.683 -4.276 1.00 97.94 99 ALA A C 1
ATOM 816 O O . ALA A 1 99 ? 8.458 3.448 -5.224 1.00 97.94 99 ALA A O 1
ATOM 817 N N . VAL A 1 100 ? 8.078 2.978 -3.062 1.00 98.69 100 VAL A N 1
ATOM 818 C CA . VAL A 1 100 ? 7.405 4.248 -2.754 1.00 98.69 100 VAL A CA 1
ATOM 819 C C . VAL A 1 100 ? 8.304 5.442 -3.068 1.00 98.69 100 VAL A C 1
ATOM 821 O O . VAL A 1 100 ? 7.851 6.370 -3.736 1.00 98.69 100 VAL A O 1
ATOM 824 N N . ASP A 1 101 ? 9.574 5.395 -2.659 1.00 98.31 101 ASP A N 1
ATOM 825 C CA . ASP A 1 101 ? 10.549 6.447 -2.974 1.00 98.31 101 ASP A CA 1
ATOM 826 C C . ASP A 1 101 ? 10.731 6.622 -4.487 1.00 98.31 101 ASP A C 1
ATOM 828 O O . ASP A 1 101 ? 10.596 7.727 -5.014 1.00 98.31 101 ASP A O 1
ATOM 832 N N . GLU A 1 102 ? 10.982 5.523 -5.198 1.00 98.06 102 GLU A N 1
ATOM 833 C CA . GLU A 1 102 ? 11.236 5.552 -6.638 1.00 98.06 102 GLU A CA 1
ATOM 834 C C . GLU A 1 102 ? 9.993 5.994 -7.439 1.00 98.06 102 GLU A C 1
ATOM 836 O O . GLU A 1 102 ? 10.120 6.778 -8.382 1.00 98.06 102 GLU A O 1
ATOM 841 N N . ILE A 1 103 ? 8.788 5.571 -7.027 1.00 96.56 103 ILE A N 1
ATOM 842 C CA . ILE A 1 103 ? 7.510 6.010 -7.610 1.00 96.56 103 ILE A CA 1
ATOM 843 C C . ILE A 1 103 ? 7.387 7.530 -7.504 1.00 96.56 103 ILE A C 1
ATOM 845 O O . ILE A 1 103 ? 7.150 8.184 -8.518 1.00 96.56 103 ILE A O 1
ATOM 849 N N . ILE A 1 104 ? 7.571 8.099 -6.306 1.00 96.94 104 ILE A N 1
ATOM 850 C CA . ILE A 1 104 ? 7.429 9.543 -6.048 1.00 96.94 104 ILE A CA 1
ATOM 851 C C . ILE A 1 104 ? 8.394 10.358 -6.916 1.00 96.94 104 ILE A C 1
ATOM 853 O O . ILE A 1 104 ? 8.004 11.376 -7.500 1.00 96.94 104 ILE A O 1
ATOM 857 N N . GLU A 1 105 ? 9.643 9.905 -7.033 1.00 94.25 105 GLU A N 1
ATOM 858 C CA . GLU A 1 105 ? 10.666 10.557 -7.854 1.00 94.25 105 GLU A CA 1
ATOM 859 C C . GLU A 1 105 ? 10.334 10.517 -9.354 1.00 94.25 105 GLU A C 1
ATOM 861 O O . GLU A 1 105 ? 10.530 11.508 -10.076 1.00 94.25 105 GLU A O 1
ATOM 866 N N . ASN A 1 106 ? 9.824 9.384 -9.842 1.00 92.00 106 ASN A N 1
ATOM 867 C CA . ASN A 1 106 ? 9.575 9.174 -11.267 1.00 92.00 106 ASN A CA 1
ATOM 868 C C . ASN A 1 106 ? 8.247 9.773 -11.740 1.00 92.00 106 ASN A C 1
ATOM 870 O O . ASN A 1 106 ? 8.202 10.310 -12.846 1.00 92.00 106 ASN A O 1
ATOM 874 N N . ILE A 1 107 ? 7.208 9.784 -10.899 1.00 90.88 107 ILE A N 1
ATOM 875 C CA . ILE A 1 107 ? 5.930 10.462 -11.183 1.00 90.88 107 ILE A CA 1
ATOM 876 C C . ILE A 1 107 ? 5.977 11.977 -10.906 1.00 90.88 107 ILE A C 1
ATOM 878 O O . ILE A 1 107 ? 5.010 12.688 -11.172 1.00 90.88 107 ILE A O 1
ATOM 882 N N . LYS A 1 108 ? 7.112 12.488 -10.404 1.00 91.38 108 LYS A N 1
ATOM 883 C CA . LYS A 1 108 ? 7.344 13.913 -10.098 1.00 91.38 108 LYS A CA 1
ATOM 884 C C . LYS A 1 108 ? 6.416 14.465 -9.013 1.00 91.38 108 LYS A C 1
ATOM 886 O O . LYS A 1 108 ? 5.971 15.604 -9.086 1.00 91.38 108 LYS A O 1
ATOM 891 N N . TRP A 1 109 ? 6.157 13.666 -7.980 1.00 93.12 109 TRP A N 1
ATOM 892 C CA . TRP A 1 109 ? 5.411 14.107 -6.795 1.00 93.12 109 TRP A CA 1
ATOM 893 C C . TRP A 1 109 ? 6.272 14.724 -5.705 1.00 93.12 109 TRP A C 1
ATOM 895 O O . TRP A 1 109 ? 5.718 15.273 -4.754 1.00 93.12 109 TRP A O 1
ATOM 905 N N . LYS A 1 110 ? 7.596 14.645 -5.836 1.00 93.06 110 LYS A N 1
ATOM 906 C CA . LYS A 1 110 ? 8.524 15.200 -4.857 1.00 93.06 110 LYS A CA 1
ATOM 907 C C . LYS A 1 110 ? 8.227 16.678 -4.565 1.00 93.06 110 LYS A C 1
ATOM 909 O O . LYS A 1 110 ? 8.006 17.450 -5.495 1.00 93.06 110 LYS A O 1
ATOM 914 N N . ASP A 1 111 ? 8.231 17.042 -3.286 1.00 94.19 111 ASP A N 1
ATOM 915 C CA . ASP A 1 111 ? 7.951 18.380 -2.757 1.00 94.19 111 ASP A CA 1
ATOM 916 C C . ASP A 1 111 ? 6.530 18.894 -3.084 1.00 94.19 111 ASP A C 1
ATOM 918 O O . ASP A 1 111 ? 6.269 20.099 -3.106 1.00 94.19 111 ASP A O 1
ATOM 922 N N . THR A 1 112 ? 5.578 17.983 -3.325 1.00 96.12 112 THR A N 1
ATOM 923 C CA . THR A 1 112 ? 4.159 18.307 -3.553 1.00 96.12 112 THR A CA 1
ATOM 924 C C . THR A 1 112 ? 3.258 17.687 -2.487 1.00 96.12 112 THR A C 1
ATOM 926 O O . THR A 1 112 ? 3.634 16.746 -1.791 1.00 96.12 112 THR A O 1
ATOM 929 N N . ALA A 1 113 ? 2.004 18.142 -2.414 1.00 95.25 113 ALA A N 1
ATOM 930 C CA . ALA A 1 113 ? 0.998 17.513 -1.556 1.00 95.25 113 ALA A CA 1
ATOM 931 C C . ALA A 1 113 ? 0.770 16.022 -1.887 1.00 95.25 113 ALA A C 1
ATOM 933 O O . ALA A 1 113 ? 0.393 15.251 -1.006 1.00 95.25 113 ALA A O 1
ATOM 934 N N . PHE A 1 114 ? 1.013 15.598 -3.134 1.00 95.12 114 PHE A N 1
ATOM 935 C CA . PHE A 1 114 ? 0.858 14.200 -3.539 1.00 95.12 114 PHE A CA 1
ATOM 936 C C . PHE A 1 114 ? 1.921 13.291 -2.919 1.00 95.12 114 PHE A C 1
ATOM 938 O O . PHE A 1 114 ? 1.600 12.156 -2.575 1.00 95.12 114 PHE A O 1
ATOM 945 N N . GLU A 1 115 ? 3.148 13.788 -2.713 1.00 96.88 115 GLU A N 1
ATOM 946 C CA . GLU A 1 115 ? 4.169 13.047 -1.967 1.00 96.88 115 GLU A CA 1
ATOM 947 C C . GLU A 1 115 ? 3.693 12.783 -0.540 1.00 96.88 115 GLU A C 1
ATOM 949 O O . GLU A 1 115 ? 3.698 11.629 -0.116 1.00 96.88 115 GLU A O 1
ATOM 954 N N . SER A 1 116 ? 3.232 13.813 0.177 1.00 97.19 116 SER A N 1
ATOM 955 C CA . SER A 1 116 ? 2.747 13.646 1.552 1.00 97.19 116 SER A CA 1
ATOM 956 C C . SER A 1 116 ? 1.578 12.664 1.618 1.00 97.19 116 SER A C 1
ATOM 958 O O . SER A 1 116 ? 1.624 11.724 2.400 1.00 97.19 116 SER A O 1
ATOM 960 N N . ILE A 1 117 ? 0.573 12.805 0.745 1.00 98.44 117 ILE A N 1
ATOM 961 C CA . ILE A 1 117 ? -0.590 11.901 0.713 1.00 98.44 117 ILE A CA 1
ATOM 962 C C . ILE A 1 117 ? -0.160 10.446 0.481 1.00 98.44 117 ILE A C 1
ATOM 964 O O . ILE A 1 117 ? -0.643 9.542 1.165 1.00 98.44 117 ILE A O 1
ATOM 968 N N . PHE A 1 118 ? 0.738 10.209 -0.478 1.00 98.31 118 PHE A N 1
ATOM 969 C CA . PHE A 1 118 ? 1.167 8.859 -0.825 1.00 98.31 118 PHE A CA 1
ATOM 970 C C . PHE A 1 118 ? 2.069 8.241 0.253 1.00 98.31 118 PHE A C 1
ATOM 972 O O . PHE A 1 118 ? 1.859 7.090 0.641 1.00 98.31 118 PHE A O 1
ATOM 979 N N . ARG A 1 119 ? 3.033 9.004 0.791 1.00 98.44 119 ARG A N 1
ATOM 980 C CA . ARG A 1 119 ? 3.920 8.548 1.874 1.00 98.44 119 ARG A CA 1
ATOM 981 C C .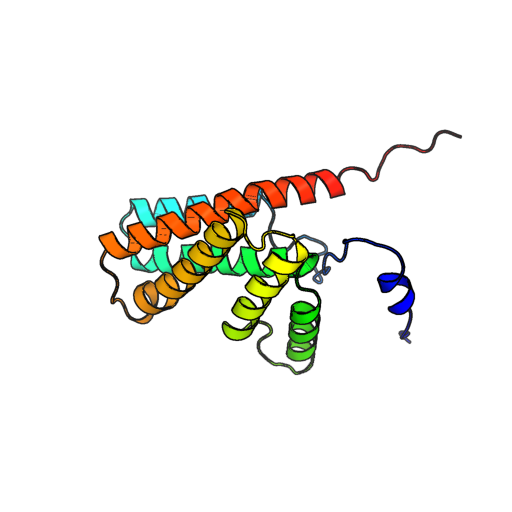 ARG A 1 119 ? 3.158 8.291 3.164 1.00 98.44 119 ARG A C 1
ATOM 983 O O . ARG A 1 119 ? 3.348 7.236 3.764 1.00 98.44 119 ARG A O 1
ATOM 990 N N . ASP A 1 120 ? 2.289 9.213 3.568 1.00 98.62 120 ASP A N 1
ATOM 991 C CA . ASP A 1 120 ? 1.512 9.081 4.800 1.00 98.62 120 ASP A CA 1
ATOM 992 C C . ASP A 1 120 ? 0.549 7.900 4.709 1.00 98.62 120 ASP A C 1
ATOM 994 O O . ASP A 1 120 ? 0.428 7.140 5.666 1.00 98.62 120 ASP A O 1
ATOM 998 N N . GLY A 1 121 ? -0.097 7.701 3.554 1.00 98.81 121 GLY A N 1
ATOM 999 C CA . GLY A 1 121 ? -0.943 6.533 3.319 1.00 98.81 121 GLY A CA 1
ATOM 1000 C C . GLY A 1 121 ? -0.166 5.219 3.394 1.00 98.81 121 GLY A C 1
ATOM 1001 O O . GLY A 1 121 ? -0.627 4.277 4.035 1.00 98.81 121 GLY A O 1
ATOM 1002 N N . TRP A 1 122 ? 1.037 5.160 2.818 1.00 98.81 122 TRP A N 1
ATOM 1003 C CA . TRP A 1 122 ? 1.887 3.975 2.923 1.00 98.81 122 TRP A CA 1
ATOM 1004 C C . TRP A 1 122 ? 2.351 3.712 4.363 1.00 98.81 122 TRP A C 1
ATOM 1006 O O . TRP A 1 122 ? 2.206 2.597 4.858 1.00 98.81 122 TRP A O 1
ATOM 1016 N N . ILE A 1 123 ? 2.853 4.728 5.071 1.00 98.75 123 ILE A N 1
ATOM 1017 C CA . ILE A 1 123 ? 3.284 4.603 6.474 1.00 98.75 123 ILE A CA 1
ATOM 1018 C C . ILE A 1 123 ? 2.117 4.137 7.355 1.00 98.75 123 ILE A C 1
ATOM 1020 O O . ILE A 1 123 ? 2.288 3.231 8.172 1.00 98.75 123 ILE A O 1
ATOM 1024 N N . ALA A 1 124 ? 0.929 4.706 7.147 1.00 98.88 124 ALA A N 1
ATOM 1025 C CA . ALA A 1 124 ? -0.295 4.311 7.832 1.00 98.88 124 ALA A CA 1
ATOM 1026 C C . ALA A 1 124 ? -0.658 2.845 7.570 1.00 98.88 124 ALA A C 1
ATOM 1028 O O . ALA A 1 124 ? -0.974 2.113 8.503 1.00 98.88 124 ALA A O 1
ATOM 1029 N N . ALA A 1 125 ? -0.560 2.385 6.321 1.00 98.81 125 ALA A N 1
ATOM 1030 C CA . ALA A 1 125 ? -0.816 0.994 5.962 1.00 98.81 125 ALA A CA 1
ATOM 1031 C C . ALA A 1 125 ? 0.152 0.025 6.658 1.00 98.81 125 ALA A C 1
ATOM 1033 O O . ALA A 1 125 ? -0.267 -1.012 7.173 1.00 98.81 125 ALA A O 1
ATOM 1034 N N . VAL A 1 126 ? 1.441 0.372 6.732 1.00 98.56 126 VAL A N 1
ATOM 1035 C CA . VAL A 1 126 ? 2.437 -0.433 7.458 1.00 98.56 126 VAL A CA 1
ATOM 1036 C C . VAL A 1 126 ? 2.147 -0.455 8.961 1.00 98.56 126 VAL A C 1
ATOM 1038 O O . VAL A 1 126 ? 2.258 -1.511 9.587 1.00 98.56 126 VAL A O 1
ATOM 1041 N N . ALA A 1 127 ? 1.741 0.678 9.539 1.00 98.62 127 ALA A N 1
ATOM 1042 C CA . ALA A 1 127 ? 1.325 0.766 10.937 1.00 98.62 127 ALA A CA 1
ATOM 1043 C C . ALA A 1 127 ? 0.078 -0.089 11.220 1.00 98.62 127 ALA A C 1
ATOM 1045 O O . ALA A 1 127 ? 0.065 -0.837 12.195 1.00 98.62 127 ALA A O 1
ATOM 1046 N N . LEU A 1 128 ? -0.935 -0.042 10.348 1.00 98.62 128 LEU A N 1
ATOM 1047 C CA . LEU A 1 128 ? -2.135 -0.880 10.440 1.00 98.62 128 LEU A CA 1
ATOM 1048 C C . LEU A 1 128 ? -1.784 -2.371 10.390 1.00 98.62 128 LEU A C 1
ATOM 1050 O O . LEU A 1 128 ? -2.246 -3.131 11.234 1.00 98.62 128 LEU A O 1
ATOM 1054 N N . HIS A 1 129 ? -0.927 -2.793 9.461 1.00 97.81 129 HIS A N 1
ATOM 1055 C CA . HIS A 1 129 ? -0.508 -4.192 9.350 1.00 97.81 129 HIS A CA 1
ATOM 1056 C C . HIS A 1 129 ? 0.253 -4.672 10.587 1.00 97.81 129 HIS A C 1
ATOM 1058 O O . HIS A 1 129 ? -0.048 -5.719 11.157 1.00 97.81 129 HIS A O 1
ATOM 1064 N N . ARG A 1 130 ? 1.241 -3.893 11.033 1.00 97.19 130 ARG A N 1
ATOM 1065 C CA . ARG A 1 130 ? 2.089 -4.290 12.154 1.00 97.19 130 ARG A CA 1
ATOM 1066 C C . ARG A 1 130 ? 1.355 -4.157 13.484 1.00 97.19 130 ARG A C 1
ATOM 1068 O O . ARG A 1 130 ? 1.092 -5.149 14.150 1.00 97.19 130 ARG A O 1
ATOM 1075 N N . TRP A 1 131 ? 0.982 -2.938 13.845 1.00 98.25 131 TRP A N 1
ATOM 1076 C CA . TRP A 1 131 ? 0.428 -2.650 15.164 1.00 98.25 131 TRP A CA 1
ATOM 1077 C C . TRP A 1 131 ? -1.069 -2.937 15.259 1.00 98.25 131 TRP A C 1
ATOM 1079 O O . TRP A 1 131 ? -1.572 -3.203 16.344 1.00 98.25 131 TRP A O 1
ATOM 1089 N N . GLY A 1 132 ? -1.804 -2.883 14.147 1.00 97.81 132 GLY A N 1
ATOM 1090 C CA . GLY A 1 132 ? -3.239 -3.167 14.130 1.00 97.81 132 GLY A CA 1
ATOM 1091 C C . GLY A 1 132 ? -3.568 -4.653 13.972 1.00 97.81 132 GLY A C 1
ATOM 1092 O O . GLY A 1 132 ? -4.407 -5.166 14.708 1.00 97.81 132 GLY A O 1
ATOM 1093 N N . PHE A 1 133 ? -2.931 -5.337 13.017 1.00 96.62 133 PHE A N 1
ATOM 1094 C CA . PHE A 1 133 ? -3.252 -6.728 12.679 1.00 96.62 133 PHE A CA 1
ATOM 1095 C C . PHE A 1 133 ? -2.366 -7.763 13.383 1.00 96.62 133 PHE A C 1
ATOM 1097 O O . PHE A 1 133 ? -2.895 -8.763 13.863 1.00 96.62 133 PHE A O 1
ATOM 1104 N N . HIS A 1 134 ? -1.048 -7.547 13.461 1.00 94.56 134 HIS A N 1
ATOM 1105 C CA . HIS A 1 134 ? -0.145 -8.506 14.110 1.00 94.56 134 HIS A CA 1
ATOM 1106 C C . HIS A 1 134 ? -0.063 -8.337 15.628 1.00 94.56 134 HIS A C 1
ATOM 1108 O O . HIS A 1 134 ? -0.149 -9.331 16.348 1.00 94.56 134 HIS A O 1
ATOM 1114 N N . ASP A 1 135 ? 0.094 -7.099 16.102 1.00 97.19 135 ASP A N 1
ATOM 1115 C CA . ASP A 1 135 ? 0.402 -6.839 17.514 1.00 97.19 135 ASP A CA 1
ATOM 1116 C C . ASP A 1 135 ? -0.849 -6.467 18.345 1.00 97.19 135 ASP A C 1
ATOM 1118 O O . ASP A 1 135 ? -0.823 -6.548 19.570 1.00 97.19 135 ASP A O 1
ATOM 1122 N N . PHE A 1 136 ? -1.969 -6.116 17.696 1.00 96.56 136 PHE A N 1
ATOM 1123 C CA . PHE A 1 136 ? -3.247 -5.723 18.326 1.00 96.56 136 PHE A CA 1
ATOM 1124 C C . PHE A 1 136 ? -3.157 -4.522 19.291 1.00 96.56 136 PHE A C 1
ATOM 1126 O O . PHE A 1 136 ? -3.933 -4.406 20.239 1.00 96.56 136 PHE A O 1
ATOM 1133 N N . GLU A 1 137 ? -2.221 -3.608 19.048 1.00 97.62 137 GLU A N 1
ATOM 1134 C CA . GLU A 1 137 ? -1.915 -2.474 19.927 1.00 97.62 137 GLU A CA 1
ATOM 1135 C C . GLU A 1 137 ? -2.713 -1.206 19.585 1.00 97.62 137 GLU A C 1
ATOM 1137 O O . GLU A 1 137 ? -2.837 -0.298 20.412 1.00 97.62 137 GLU A O 1
ATOM 1142 N N . LEU A 1 138 ? -3.265 -1.107 18.370 1.00 97.25 138 LEU A N 1
ATOM 1143 C CA . LEU A 1 138 ? -4.020 0.076 17.955 1.00 97.25 138 LEU A CA 1
ATOM 1144 C C . LEU A 1 138 ? -5.449 0.070 18.510 1.00 97.25 138 LEU A C 1
ATOM 1146 O O . LEU A 1 138 ? -6.221 -0.868 18.320 1.00 97.25 138 LEU A O 1
ATOM 1150 N N . THR A 1 139 ? -5.840 1.186 19.126 1.00 98.31 139 THR A N 1
ATOM 1151 C CA . THR A 1 139 ? -7.240 1.422 19.509 1.00 98.31 139 THR A CA 1
ATOM 1152 C C . THR A 1 139 ? -8.118 1.645 18.270 1.00 98.31 139 THR A C 1
ATOM 1154 O O . THR A 1 139 ? -7.606 2.117 17.251 1.00 98.31 139 THR A O 1
ATOM 1157 N N . PRO A 1 140 ? -9.448 1.438 18.345 1.00 98.00 140 PRO A N 1
ATOM 1158 C CA . PRO A 1 140 ? -10.353 1.769 17.242 1.00 98.00 140 PRO A CA 1
ATOM 1159 C C . PRO A 1 140 ? -10.180 3.200 16.715 1.00 98.00 140 PRO A C 1
ATOM 1161 O O . PRO A 1 140 ? -10.146 3.416 15.509 1.00 98.00 140 PRO A O 1
ATOM 1164 N N . SER A 1 141 ? -9.987 4.182 17.603 1.00 98.19 141 SER A N 1
ATOM 1165 C CA . SER A 1 141 ? -9.744 5.579 17.210 1.00 98.19 141 SER A CA 1
ATOM 1166 C C . SER A 1 141 ? -8.442 5.741 16.412 1.00 98.19 141 SER A C 1
ATOM 1168 O O . SER A 1 141 ? -8.424 6.390 15.365 1.00 98.19 141 SER A O 1
ATOM 1170 N N . SER A 1 142 ? -7.362 5.093 16.861 1.00 98.44 142 SER A N 1
ATOM 1171 C CA . SER A 1 142 ? -6.076 5.072 16.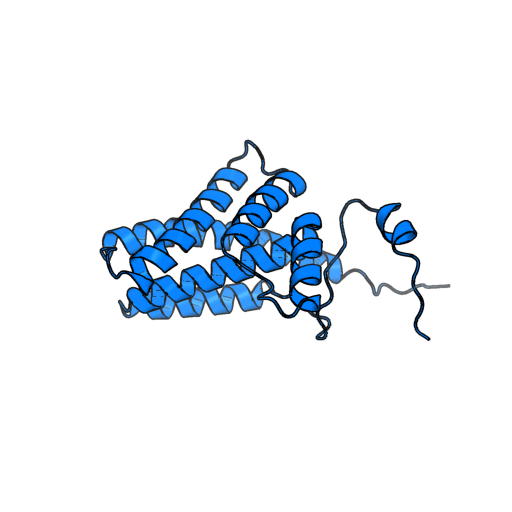152 1.00 98.44 142 SER A CA 1
ATOM 1172 C C . SER A 1 142 ? -6.197 4.399 14.782 1.00 98.44 142 SER A C 1
ATOM 1174 O O . SER A 1 142 ? -5.692 4.931 13.798 1.00 98.44 142 SER A O 1
ATOM 1176 N N . ILE A 1 143 ? -6.928 3.284 14.694 1.00 98.62 143 ILE A N 1
ATOM 1177 C CA . ILE A 1 143 ? -7.196 2.580 13.431 1.00 98.62 143 ILE A CA 1
ATOM 1178 C C . ILE A 1 143 ? -7.940 3.501 12.465 1.00 98.62 143 ILE A C 1
ATOM 1180 O O . ILE A 1 143 ? -7.504 3.677 11.331 1.00 98.62 143 ILE A O 1
ATOM 1184 N N . MET A 1 144 ? -9.006 4.167 12.917 1.00 98.56 144 MET A N 1
ATOM 1185 C CA . MET A 1 144 ? -9.758 5.116 12.089 1.00 98.56 144 MET A CA 1
ATOM 1186 C C . MET A 1 144 ? -8.892 6.282 11.588 1.00 98.56 144 MET A C 1
ATOM 1188 O O . MET A 1 144 ? -9.067 6.742 10.455 1.00 98.56 144 MET A O 1
ATOM 1192 N N . HIS A 1 145 ? -7.951 6.755 12.410 1.00 98.62 145 HIS A N 1
ATOM 1193 C CA . HIS A 1 145 ? -7.010 7.802 12.021 1.00 98.62 145 HIS A CA 1
ATOM 1194 C C . HIS A 1 145 ? -6.061 7.342 10.903 1.00 98.62 145 HIS A C 1
ATOM 1196 O O . HIS A 1 145 ? -5.897 8.061 9.916 1.00 98.62 145 HIS A O 1
ATOM 1202 N N . GLU A 1 146 ? -5.483 6.144 11.012 1.00 98.75 146 GLU A N 1
ATOM 1203 C CA . GLU A 1 146 ? -4.599 5.594 9.976 1.00 98.75 146 GLU A CA 1
ATOM 1204 C C . GLU A 1 146 ? -5.368 5.220 8.697 1.00 98.75 146 GLU A C 1
ATOM 1206 O O . GLU A 1 146 ? -4.946 5.571 7.595 1.00 98.75 146 GLU A O 1
ATOM 1211 N N . VAL A 1 147 ? -6.563 4.629 8.821 1.00 98.75 147 VAL A N 1
ATOM 1212 C CA . VAL A 1 147 ? -7.451 4.330 7.682 1.00 98.75 147 VAL A CA 1
ATOM 1213 C C . VAL A 1 147 ? -7.758 5.588 6.867 1.00 98.75 147 VAL A C 1
ATOM 1215 O O . VAL A 1 147 ? -7.768 5.550 5.638 1.00 98.75 147 VAL A O 1
ATOM 1218 N N . LYS A 1 148 ? -7.957 6.743 7.518 1.00 98.81 148 LYS A N 1
ATOM 1219 C CA . LYS A 1 148 ? -8.181 8.014 6.811 1.00 98.81 148 LYS A CA 1
ATOM 1220 C C . LYS A 1 148 ? -7.014 8.381 5.885 1.00 98.81 148 LYS A C 1
ATOM 1222 O O . LYS A 1 148 ? -7.261 8.901 4.796 1.00 98.81 148 LYS A O 1
ATOM 1227 N N . LYS A 1 149 ? -5.769 8.120 6.293 1.00 98.81 149 LYS A N 1
ATOM 1228 C CA . LYS A 1 149 ? -4.579 8.373 5.464 1.00 98.81 149 LYS A CA 1
ATOM 1229 C C . LYS A 1 149 ? -4.521 7.395 4.291 1.00 98.81 149 LYS A C 1
ATOM 1231 O O . LYS A 1 149 ? -4.314 7.825 3.158 1.00 98.81 149 LYS A O 1
ATOM 1236 N N . VAL A 1 150 ? -4.810 6.113 4.536 1.00 98.81 150 VAL A N 1
ATOM 1237 C CA . VAL A 1 150 ? -4.881 5.090 3.477 1.00 98.81 150 VAL A CA 1
ATOM 1238 C C . VAL A 1 150 ? -5.945 5.436 2.430 1.00 98.81 150 VAL A C 1
ATOM 1240 O O . VAL A 1 150 ? -5.653 5.410 1.238 1.00 98.81 150 VAL A O 1
ATOM 1243 N N . ARG A 1 151 ? -7.141 5.880 2.838 1.00 98.69 151 ARG A N 1
ATOM 1244 C CA . ARG A 1 151 ? -8.177 6.375 1.906 1.00 98.69 151 ARG A CA 1
ATOM 1245 C C . ARG A 1 151 ? -7.695 7.543 1.042 1.00 98.69 151 ARG A C 1
ATOM 1247 O O . ARG A 1 151 ? -8.081 7.657 -0.117 1.00 98.69 151 ARG A O 1
ATOM 1254 N N . GLY A 1 152 ? -6.855 8.424 1.591 1.00 98.50 152 GLY A N 1
ATOM 1255 C CA . GLY A 1 152 ? -6.220 9.498 0.823 1.00 98.50 152 GLY A CA 1
ATOM 1256 C C . GLY A 1 152 ? -5.342 8.955 -0.308 1.00 98.50 152 GLY A C 1
ATOM 1257 O O . GLY A 1 152 ? -5.461 9.399 -1.450 1.00 98.50 152 GLY A O 1
ATOM 1258 N N . MET A 1 153 ? -4.518 7.950 -0.001 1.00 98.38 153 MET A N 1
ATOM 1259 C CA . MET A 1 153 ? -3.692 7.237 -0.979 1.00 98.38 153 MET A CA 1
ATOM 1260 C C . MET A 1 153 ? -4.537 6.501 -2.029 1.00 98.38 153 MET A C 1
ATOM 1262 O O . MET A 1 153 ? -4.235 6.620 -3.215 1.00 98.38 153 MET A O 1
ATOM 1266 N N . ILE A 1 154 ? -5.610 5.809 -1.629 1.00 98.44 154 ILE A N 1
ATOM 1267 C CA . ILE A 1 154 ? -6.522 5.116 -2.557 1.00 98.44 154 ILE A CA 1
ATOM 1268 C C . ILE A 1 154 ? -7.105 6.104 -3.572 1.00 98.44 154 ILE A C 1
ATOM 1270 O O . ILE A 1 154 ? -6.919 5.926 -4.774 1.00 98.44 154 ILE A O 1
ATOM 1274 N N . LYS A 1 155 ? -7.709 7.203 -3.102 1.00 97.62 155 LYS A N 1
ATOM 1275 C CA . LYS A 1 155 ? -8.311 8.233 -3.970 1.00 97.62 155 LYS A CA 1
ATOM 1276 C C . LYS A 1 155 ? -7.308 8.860 -4.934 1.00 97.62 155 LYS A C 1
ATOM 1278 O O . LYS A 1 155 ? -7.632 9.109 -6.096 1.00 97.62 155 LYS A O 1
ATOM 1283 N N . LEU A 1 156 ? -6.090 9.126 -4.459 1.00 96.00 156 LEU A N 1
ATOM 1284 C CA . LEU A 1 156 ? -5.012 9.652 -5.295 1.00 96.00 156 LEU A CA 1
ATOM 1285 C C . LEU A 1 156 ? -4.682 8.690 -6.447 1.00 96.00 156 LEU A C 1
ATOM 1287 O O . LEU A 1 156 ? -4.565 9.117 -7.598 1.00 96.00 156 LEU A O 1
ATOM 1291 N N . VAL A 1 157 ? -4.552 7.398 -6.145 1.00 94.06 157 VAL A N 1
ATOM 1292 C CA . VAL A 1 157 ? -4.134 6.379 -7.115 1.00 94.06 157 VAL A CA 1
ATOM 1293 C C . VAL A 1 157 ? -5.254 5.965 -8.054 1.00 94.06 157 VAL A C 1
ATOM 1295 O O . VAL A 1 157 ? -4.997 5.762 -9.237 1.00 94.06 157 VAL A O 1
ATOM 1298 N N . GLU A 1 158 ? -6.497 5.926 -7.592 1.00 92.56 158 GLU A N 1
ATOM 1299 C CA . GLU A 1 158 ? -7.661 5.638 -8.430 1.00 92.56 158 GLU A CA 1
ATOM 1300 C C . GLU A 1 158 ? -7.733 6.595 -9.642 1.00 92.56 158 GLU A C 1
ATOM 1302 O O . GLU A 1 158 ? -7.971 6.181 -10.778 1.00 92.56 158 GLU A O 1
ATOM 1307 N N . GLY A 1 159 ? -7.417 7.881 -9.437 1.00 85.81 159 GLY A N 1
ATOM 1308 C CA . GLY A 1 159 ? -7.299 8.864 -10.519 1.00 85.81 159 GLY A CA 1
ATOM 1309 C C . GLY A 1 159 ? -6.139 8.607 -11.493 1.00 85.81 159 GLY A C 1
ATOM 1310 O O . GLY A 1 159 ? -6.209 9.019 -12.649 1.00 85.81 159 GLY A O 1
ATOM 1311 N N . ILE A 1 160 ? -5.072 7.934 -11.058 1.00 86.69 160 ILE A N 1
ATOM 1312 C CA . ILE A 1 160 ? -3.938 7.540 -11.909 1.00 86.69 160 ILE A CA 1
ATOM 1313 C C . ILE A 1 160 ? -4.289 6.296 -12.712 1.00 86.69 160 ILE A C 1
ATOM 1315 O O . ILE A 1 160 ? -4.085 6.305 -13.922 1.00 86.69 160 ILE A O 1
ATOM 1319 N N . LEU A 1 161 ? -4.848 5.270 -12.066 1.00 85.62 161 LEU A N 1
ATOM 1320 C CA . LEU A 1 161 ? -5.232 4.020 -12.723 1.00 85.62 161 LEU A CA 1
ATOM 1321 C C . LEU A 1 161 ? -6.219 4.283 -13.860 1.00 85.62 161 LEU A C 1
ATOM 1323 O O . LEU A 1 161 ? -5.958 3.863 -14.982 1.00 85.62 161 LEU A O 1
ATOM 1327 N N . ARG A 1 162 ? -7.246 5.114 -13.634 1.00 83.69 162 ARG A N 1
ATOM 1328 C CA . ARG A 1 162 ? -8.176 5.531 -14.699 1.00 83.69 162 ARG A CA 1
ATOM 1329 C C . ARG A 1 162 ? -7.483 6.187 -15.896 1.00 83.69 162 ARG A C 1
ATOM 1331 O O . ARG A 1 162 ? -7.890 5.985 -17.036 1.00 83.69 162 ARG A O 1
ATOM 1338 N N . ARG A 1 163 ? -6.436 6.986 -15.660 1.00 79.81 163 ARG A N 1
ATOM 1339 C CA . ARG A 1 163 ? -5.652 7.601 -16.747 1.00 79.81 163 ARG A CA 1
ATOM 1340 C C . ARG A 1 163 ? -4.812 6.565 -17.490 1.00 79.81 163 ARG A C 1
ATOM 1342 O O . ARG A 1 163 ? -4.761 6.611 -18.713 1.00 79.81 163 ARG A O 1
ATOM 1349 N N . LEU A 1 164 ? -4.182 5.637 -16.769 1.00 77.06 164 LEU A N 1
ATOM 1350 C CA . LEU A 1 164 ? -3.406 4.547 -17.366 1.00 77.06 164 LEU A CA 1
ATOM 1351 C C . LEU A 1 164 ? -4.294 3.623 -18.219 1.00 77.06 164 LEU A C 1
ATOM 1353 O O . LEU A 1 164 ? -3.896 3.252 -19.319 1.00 77.06 164 LEU A O 1
ATOM 1357 N N . GLU A 1 165 ? -5.512 3.330 -17.758 1.00 77.06 165 GLU A N 1
ATOM 1358 C CA . GLU A 1 165 ? -6.528 2.548 -18.480 1.00 77.06 165 GLU A CA 1
ATOM 1359 C C . GLU A 1 165 ? -7.093 3.284 -19.701 1.00 77.06 165 GLU A C 1
ATOM 1361 O O . GLU A 1 165 ? -7.290 2.694 -20.760 1.00 77.06 165 GLU A O 1
ATOM 1366 N N . GLY A 1 166 ? -7.328 4.595 -19.596 1.00 62.12 166 GLY A N 1
ATOM 1367 C CA . GLY A 1 166 ? -7.758 5.406 -20.737 1.00 62.12 166 GLY A CA 1
ATOM 1368 C C . GLY A 1 166 ? -6.698 5.486 -21.843 1.00 62.12 166 GLY A C 1
ATOM 1369 O O . GLY A 1 166 ? -7.032 5.484 -23.028 1.00 62.12 166 GLY A O 1
ATOM 1370 N N . CYS A 1 167 ? -5.412 5.502 -21.479 1.00 52.09 167 CYS A N 1
ATOM 1371 C CA . CYS A 1 167 ? -4.308 5.528 -22.440 1.00 52.09 167 CYS A CA 1
ATOM 1372 C C . CYS A 1 167 ? -4.124 4.197 -23.190 1.00 52.09 167 CYS A C 1
ATOM 1374 O O . CYS A 1 167 ? -3.726 4.216 -24.355 1.00 52.09 167 CYS A O 1
ATOM 1376 N N . SER A 1 168 ? -4.451 3.050 -22.584 1.00 50.09 168 SER A N 1
ATOM 1377 C CA . SER A 1 168 ? -4.390 1.744 -23.260 1.00 50.09 168 SER A CA 1
ATOM 1378 C C . SER A 1 168 ? -5.540 1.509 -24.255 1.00 50.09 168 SER A C 1
ATOM 1380 O O . SER A 1 168 ? -5.425 0.639 -25.116 1.00 50.09 168 SER A O 1
ATOM 1382 N N . GLY A 1 169 ? -6.602 2.325 -24.220 1.00 41.12 169 GLY A N 1
ATOM 1383 C CA . GLY A 1 169 ? -7.753 2.251 -25.131 1.00 41.12 169 GLY A CA 1
ATOM 1384 C C . GLY A 1 169 ? -7.569 2.876 -26.526 1.00 41.12 169 GLY A C 1
ATOM 1385 O O . GLY A 1 169 ? -8.436 2.701 -27.378 1.00 41.12 169 GLY A O 1
ATOM 1386 N N . THR A 1 170 ? -6.457 3.570 -26.814 1.00 36.78 170 THR A N 1
ATOM 1387 C CA . THR A 1 170 ? -6.260 4.287 -28.102 1.00 36.78 170 THR A CA 1
ATOM 1388 C C . THR A 1 170 ? -5.411 3.516 -29.125 1.00 36.78 170 THR A C 1
ATOM 1390 O O . THR A 1 170 ? -4.631 4.105 -29.869 1.00 36.78 170 THR A O 1
ATOM 1393 N N . THR A 1 171 ? -5.540 2.189 -29.204 1.00 43.53 171 THR A N 1
ATOM 1394 C CA . THR A 1 171 ? -4.906 1.396 -30.281 1.00 43.53 171 THR A CA 1
ATOM 1395 C C . THR A 1 171 ? -5.870 0.457 -30.996 1.00 43.53 171 THR A C 1
ATOM 1397 O O . THR A 1 171 ? -5.555 -0.701 -31.187 1.00 43.53 171 THR A O 1
ATOM 1400 N N . VAL A 1 172 ? -7.008 0.964 -31.481 1.00 41.94 172 VAL A N 1
ATOM 1401 C CA . VAL A 1 172 ? -7.581 0.530 -32.774 1.00 41.94 172 VAL A CA 1
ATOM 1402 C C . VAL A 1 172 ? -8.380 1.702 -33.358 1.00 41.94 172 VAL A C 1
ATOM 1404 O O . VAL A 1 172 ? -9.596 1.774 -33.220 1.00 41.94 172 VAL A O 1
ATOM 1407 N N . SER A 1 173 ? -7.703 2.643 -34.019 1.00 32.28 173 SER A N 1
ATOM 1408 C CA . SER A 1 173 ? -8.356 3.456 -35.047 1.00 32.28 173 SER A CA 1
ATOM 1409 C C . SER A 1 173 ? -7.734 3.087 -36.381 1.00 32.28 173 SER A C 1
ATOM 1411 O O . SER A 1 173 ? -6.532 3.225 -36.594 1.00 32.28 173 SER A O 1
ATOM 1413 N N . GLN A 1 174 ? -8.604 2.509 -37.196 1.00 35.31 174 GLN A N 1
ATOM 1414 C CA . GLN A 1 174 ? -8.513 2.188 -38.608 1.00 35.31 174 GLN A CA 1
ATOM 1415 C C . GLN A 1 174 ? -7.440 2.985 -39.360 1.00 35.31 174 GLN A C 1
ATOM 1417 O O . GLN A 1 174 ? -7.435 4.212 -39.332 1.00 35.31 174 GLN A O 1
ATOM 1422 N N . ALA A 1 175 ? -6.590 2.279 -40.105 1.00 29.70 175 ALA A N 1
ATOM 1423 C CA . ALA A 1 175 ? -5.960 2.857 -41.281 1.00 29.70 175 ALA A CA 1
ATOM 1424 C C . ALA A 1 175 ? -6.983 2.810 -42.428 1.00 29.70 175 ALA A C 1
ATOM 1426 O O . ALA A 1 175 ? -7.372 1.708 -42.828 1.00 29.70 175 ALA A O 1
ATOM 1427 N N . PRO A 1 176 ? -7.448 3.952 -42.962 1.00 39.91 176 PRO A N 1
ATOM 1428 C CA . PRO A 1 176 ? -7.965 3.998 -44.309 1.00 39.91 176 PRO A CA 1
ATOM 1429 C C . PRO A 1 176 ? -6.817 4.367 -45.265 1.00 39.91 176 PRO A C 1
ATOM 1431 O O . PRO A 1 176 ? -6.174 5.401 -45.089 1.00 39.91 176 PRO A O 1
ATOM 1434 N N . PHE A 1 177 ? -6.672 3.526 -46.293 1.00 40.12 177 PHE A N 1
ATOM 1435 C CA . PHE A 1 177 ? -5.843 3.649 -47.505 1.00 40.12 177 PHE A CA 1
ATOM 1436 C C . PHE A 1 177 ? -4.351 3.315 -47.398 1.00 40.12 177 PHE A C 1
ATOM 1438 O O . PHE A 1 177 ? -3.594 4.022 -46.703 1.00 40.12 177 PHE A O 1
#

pLDDT: mean 82.05, std 23.22, range [28.94, 98.88]

Radius of gyration: 18.21 Å; chains: 1; bounding box: 38×40×67 Å

Secondary structure (DSSP, 8-state):
------SHHHHSS-SS------TTSS-S--HHHHHHHHHHHHHHHHTT-HHHHHHHHHHHHHHHHHHHHHHH-HHHHHHHHHHHHTTS-S--HHHHHHHHHHHHHHTT-TTSHHHHHHHHHHHHHHHIIIIIIIS----HHHHHHHHHHHHHHHHHHHHHHHHHHHHHT--------